Pr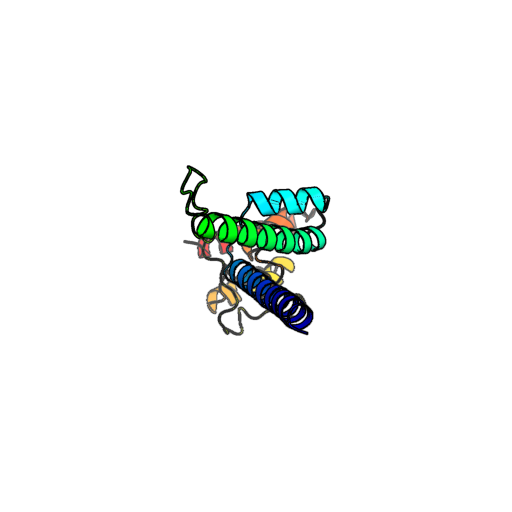otein AF-A0A6M1Y678-F1 (afdb_monomer_lite)

Foldseek 3Di:
DPVVVVVVVVVVVVVVLLVVLLVVLVVCLVQQFDDVVLLVVLCVVVVNPLVSSVVSSSVSSSVVVVVVVVVVVVPDPDPDPPPPRRPHDPPQDAPPPDQQRDQDPQQDGQLLVCLVVLPVVSNVVSVVVPRDQSHAGPSRRDDGSLNSLVVVLVVDDDPVSNVSSVVSNVVSVVSVD

Sequence (177 aa):
MSFFKKAKHAAIERRLSEERLYEQVLLEIESGGRRDGLWAKALQNAKGHESEAQALYIQYRVQALRDENELSTSGRVGSGVPVAPIKPRLPNARPTGNPLDEYDANGHTPLMRAVRAGDIDAVRDLLARGANPFVIDGDWNTSTALDLAKRELSRRETAETRAVLREIVLVLEKAQL

pLDDT: mean 74.2, std 14.2, range [37.81, 91.56]

Structure (mmCIF, N/CA/C/O backbone):
data_AF-A0A6M1Y678-F1
#
_entry.id   AF-A0A6M1Y678-F1
#
loop_
_atom_site.group_PDB
_atom_site.id
_atom_site.type_symbol
_atom_site.label_atom_id
_atom_site.label_alt_id
_atom_site.label_comp_id
_atom_site.label_asym_id
_atom_site.label_entity_id
_atom_site.label_seq_id
_atom_site.pdbx_PDB_ins_code
_atom_site.Cartn_x
_atom_site.Cartn_y
_atom_site.Cartn_z
_atom_site.occupancy
_atom_site.B_iso_or_equiv
_atom_site.auth_seq_id
_atom_site.auth_comp_id
_atom_site.auth_asym_id
_atom_site.auth_atom_id
_atom_site.pdbx_PDB_model_num
ATOM 1 N N . MET A 1 1 ? -24.390 -5.876 48.170 1.00 52.88 1 MET A N 1
ATOM 2 C CA . MET A 1 1 ? -23.468 -6.402 47.131 1.00 52.88 1 MET A CA 1
ATOM 3 C C . MET A 1 1 ? -23.911 -6.038 45.694 1.00 52.88 1 MET A C 1
ATOM 5 O O . MET A 1 1 ? -24.163 -6.926 44.891 1.00 52.88 1 MET A O 1
ATOM 9 N N . SER A 1 2 ? -24.007 -4.747 45.335 1.00 56.31 2 SER A N 1
ATOM 10 C CA . SER A 1 2 ? -24.543 -4.291 44.022 1.00 56.31 2 SER A CA 1
ATOM 11 C C . SER A 1 2 ? -23.541 -3.455 43.195 1.00 56.31 2 SER A C 1
ATOM 13 O O . SER A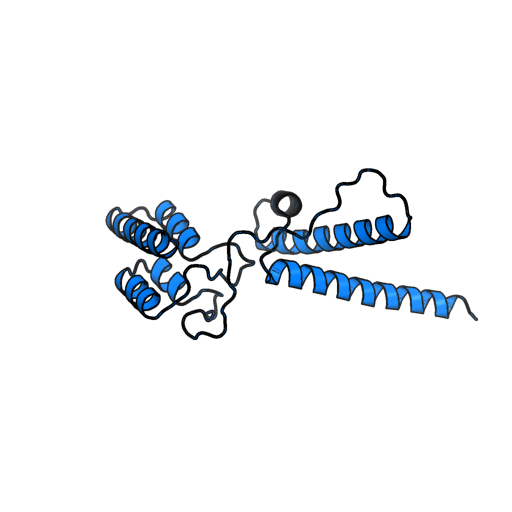 1 2 ? -23.542 -3.497 41.967 1.00 56.31 2 SER A O 1
ATOM 15 N N . PHE A 1 3 ? -22.587 -2.788 43.853 1.00 49.75 3 PHE A N 1
ATOM 16 C CA . PHE A 1 3 ? -21.570 -1.951 43.201 1.00 49.75 3 PHE A CA 1
ATOM 17 C C . PHE A 1 3 ? -20.521 -2.743 42.397 1.00 49.75 3 PHE A C 1
ATOM 19 O O . PHE A 1 3 ? -20.183 -2.354 41.283 1.00 49.75 3 PHE A O 1
ATOM 26 N N . PHE A 1 4 ? -20.062 -3.897 42.898 1.00 47.91 4 PHE A N 1
ATOM 27 C CA . PHE A 1 4 ? -19.048 -4.717 42.214 1.00 47.91 4 PHE A CA 1
ATOM 28 C C . PHE A 1 4 ? -19.548 -5.359 40.910 1.00 47.91 4 PHE A C 1
ATOM 30 O O . PHE A 1 4 ? -18.764 -5.535 39.979 1.00 47.91 4 PHE A O 1
ATOM 37 N N . LYS A 1 5 ? -20.850 -5.677 40.810 1.00 54.53 5 LYS A N 1
ATOM 38 C CA . LYS A 1 5 ? -21.452 -6.166 39.559 1.00 54.53 5 LYS A CA 1
ATOM 39 C C . LYS A 1 5 ? -21.528 -5.049 38.516 1.00 54.53 5 LYS A C 1
ATOM 41 O O . LYS A 1 5 ? -21.086 -5.268 37.398 1.00 54.53 5 LYS A O 1
ATOM 46 N N . LYS A 1 6 ? -21.981 -3.844 38.889 1.00 54.47 6 LYS A N 1
ATOM 47 C CA . LYS A 1 6 ? -22.009 -2.678 37.983 1.00 54.47 6 LYS A CA 1
ATOM 48 C C . LYS A 1 6 ? -20.618 -2.294 37.471 1.00 54.47 6 LYS A C 1
ATOM 50 O O . LYS A 1 6 ? -20.465 -2.054 36.283 1.00 54.47 6 LYS A O 1
ATOM 55 N N . ALA A 1 7 ? -19.601 -2.310 38.335 1.00 61.09 7 ALA A N 1
ATOM 56 C CA . ALA A 1 7 ? -18.223 -2.025 37.932 1.00 61.09 7 ALA A CA 1
ATOM 57 C C . ALA A 1 7 ? -17.652 -3.084 36.967 1.00 61.09 7 ALA A C 1
ATOM 59 O O . ALA A 1 7 ? -17.000 -2.732 35.988 1.00 61.09 7 ALA A O 1
ATOM 60 N N . LYS A 1 8 ? -17.935 -4.378 37.197 1.00 60.09 8 LYS A N 1
ATOM 61 C CA . LYS A 1 8 ? -17.564 -5.451 36.256 1.00 60.09 8 LYS A CA 1
ATOM 62 C C . LYS A 1 8 ? -18.307 -5.338 34.923 1.00 60.09 8 LYS A C 1
ATOM 64 O O . LYS A 1 8 ? -17.675 -5.500 33.887 1.00 60.09 8 LYS A O 1
ATOM 69 N N . HIS A 1 9 ? -19.605 -5.041 34.945 1.00 56.91 9 HIS A N 1
ATOM 70 C CA . HIS A 1 9 ? -20.399 -4.834 33.731 1.00 56.91 9 HIS A CA 1
ATOM 71 C C . HIS A 1 9 ? -19.880 -3.647 32.915 1.00 56.91 9 HIS A C 1
ATOM 73 O O . HIS A 1 9 ? -19.588 -3.828 31.741 1.00 56.91 9 HIS A O 1
ATOM 79 N N . ALA A 1 10 ? -19.622 -2.500 33.547 1.00 59.91 10 ALA A N 1
ATOM 80 C CA . ALA A 1 10 ? -19.040 -1.335 32.879 1.00 59.91 10 ALA A CA 1
ATOM 81 C C . ALA A 1 10 ? -17.644 -1.621 32.289 1.00 59.91 10 ALA A C 1
ATOM 83 O O . ALA A 1 10 ? -17.294 -1.110 31.228 1.00 59.91 10 ALA A O 1
ATOM 84 N N . ALA A 1 11 ? -16.836 -2.457 32.950 1.00 61.19 11 ALA A N 1
ATOM 85 C CA . ALA A 1 11 ? -15.532 -2.868 32.431 1.00 61.19 11 ALA A CA 1
ATOM 86 C C . ALA A 1 11 ? -15.637 -3.828 31.230 1.00 61.19 11 ALA A C 1
ATOM 88 O O . ALA A 1 11 ? -14.828 -3.742 30.310 1.00 61.19 11 ALA A O 1
ATOM 89 N N . ILE A 1 12 ? -16.618 -4.735 31.225 1.00 58.44 12 ILE A N 1
ATOM 90 C CA . ILE A 1 12 ? -16.881 -5.652 30.104 1.00 58.44 12 ILE A CA 1
ATOM 91 C C . ILE A 1 12 ? -17.470 -4.886 28.914 1.00 58.44 12 ILE A C 1
ATOM 93 O O . ILE A 1 12 ? -17.020 -5.070 27.788 1.00 58.44 12 ILE A O 1
ATOM 97 N N . GLU A 1 13 ? -18.412 -3.978 29.168 1.00 59.66 13 GLU A N 1
ATOM 98 C CA . GLU A 1 13 ? -18.990 -3.082 28.162 1.00 59.66 13 GLU A CA 1
ATOM 99 C C . GLU A 1 13 ? -17.924 -2.192 27.526 1.00 59.66 13 GLU A C 1
ATOM 101 O O . GLU A 1 13 ? -17.907 -2.062 26.306 1.00 59.66 13 GLU A O 1
ATOM 106 N N . ARG A 1 14 ? -16.979 -1.662 28.319 1.00 60.91 14 ARG A N 1
ATOM 107 C CA . ARG A 1 14 ? -15.829 -0.918 27.787 1.00 60.91 14 ARG A CA 1
ATOM 108 C C . ARG A 1 14 ? -14.981 -1.757 26.837 1.00 60.91 14 ARG A C 1
ATOM 110 O O . ARG A 1 14 ? -14.659 -1.267 25.763 1.00 60.91 14 ARG A O 1
ATOM 117 N N . ARG A 1 15 ? -14.679 -3.012 27.184 1.00 70.44 15 ARG A N 1
ATOM 118 C CA . ARG A 1 15 ? -13.895 -3.919 26.322 1.00 70.44 15 ARG A CA 1
ATOM 119 C C . ARG A 1 15 ? -14.624 -4.240 25.016 1.00 70.44 15 ARG A C 1
ATOM 121 O O . ARG A 1 15 ? -14.034 -4.126 23.953 1.00 70.44 15 ARG A O 1
ATOM 128 N N . LEU A 1 16 ? -15.919 -4.550 25.093 1.00 67.25 16 LEU A N 1
ATOM 129 C CA . LEU A 1 16 ? -16.766 -4.793 23.918 1.00 67.25 16 LEU A CA 1
ATOM 130 C C . LEU A 1 16 ? -16.917 -3.538 23.044 1.00 67.25 16 LEU A C 1
ATOM 132 O O . LEU A 1 16 ? -16.963 -3.636 21.822 1.00 67.25 16 LEU A O 1
ATOM 136 N N . SER A 1 17 ? -17.005 -2.351 23.652 1.00 69.94 17 SER A N 1
ATOM 137 C CA . SER A 1 17 ? -17.037 -1.088 22.907 1.00 69.94 17 SER A CA 1
ATOM 138 C C . SER A 1 17 ? -15.691 -0.764 22.269 1.00 69.94 17 SER A C 1
ATOM 140 O O . SER A 1 17 ? -15.658 -0.243 21.163 1.00 69.94 17 SER A O 1
ATOM 142 N N . GLU A 1 18 ? -14.590 -1.106 22.937 1.00 73.12 18 GLU A N 1
ATOM 143 C CA . GLU A 1 18 ? -13.240 -0.964 22.406 1.00 73.12 18 GLU A CA 1
ATOM 144 C C . GLU A 1 18 ? -13.068 -1.805 21.153 1.00 73.12 18 GLU A C 1
ATOM 146 O O . GLU A 1 18 ? -12.746 -1.265 20.102 1.00 73.12 18 GLU A O 1
ATOM 151 N N . GLU A 1 19 ? -13.353 -3.099 21.253 1.00 75.31 19 GLU A N 1
ATOM 152 C CA . GLU A 1 19 ? -13.230 -4.054 20.155 1.00 75.31 19 GLU A CA 1
ATOM 153 C C . GLU A 1 19 ? -14.035 -3.623 18.919 1.00 75.31 19 GLU A C 1
ATOM 155 O O . GLU A 1 19 ? -13.495 -3.603 17.816 1.00 75.31 19 GLU A O 1
ATOM 160 N N . ARG A 1 20 ? -15.272 -3.143 19.109 1.00 77.81 20 ARG A N 1
ATOM 161 C CA . ARG A 1 20 ? -16.101 -2.595 18.018 1.00 77.81 20 ARG A CA 1
ATOM 162 C C . ARG A 1 20 ? -15.507 -1.353 17.360 1.00 77.81 20 ARG A C 1
ATOM 164 O O . ARG A 1 20 ? -15.647 -1.174 16.155 1.00 77.81 20 ARG A O 1
ATOM 171 N N . LEU A 1 21 ? -14.863 -0.478 18.132 1.00 76.75 21 LEU A N 1
ATOM 172 C CA . LEU A 1 21 ? -14.195 0.696 17.569 1.00 76.75 21 LEU A CA 1
ATOM 173 C C . LEU A 1 21 ? -12.988 0.273 16.732 1.00 76.75 21 LEU A C 1
ATOM 175 O O . LEU A 1 21 ? -12.801 0.800 15.642 1.00 76.75 21 LEU A O 1
ATOM 179 N N . TYR A 1 22 ? -12.197 -0.693 17.204 1.00 79.25 22 TYR A N 1
ATOM 180 C CA . TYR A 1 22 ? -11.095 -1.253 16.420 1.00 79.25 22 TYR A CA 1
ATOM 181 C C . TYR A 1 22 ? -11.590 -1.905 15.125 1.00 79.25 22 TYR A C 1
ATOM 183 O O . TYR A 1 22 ? -11.010 -1.656 14.071 1.00 79.25 22 TYR A O 1
ATOM 191 N N . GLU A 1 23 ? -12.677 -2.674 15.185 1.00 75.69 23 GLU A N 1
ATOM 192 C CA . GLU A 1 23 ? -13.322 -3.279 14.014 1.00 75.69 23 GLU A CA 1
ATOM 193 C C . GLU A 1 23 ? -13.772 -2.215 13.003 1.00 75.69 23 GLU A C 1
ATOM 195 O O . GLU A 1 23 ? -13.454 -2.303 11.820 1.00 75.69 23 GLU A O 1
ATOM 200 N N . GLN A 1 24 ? -14.437 -1.155 13.467 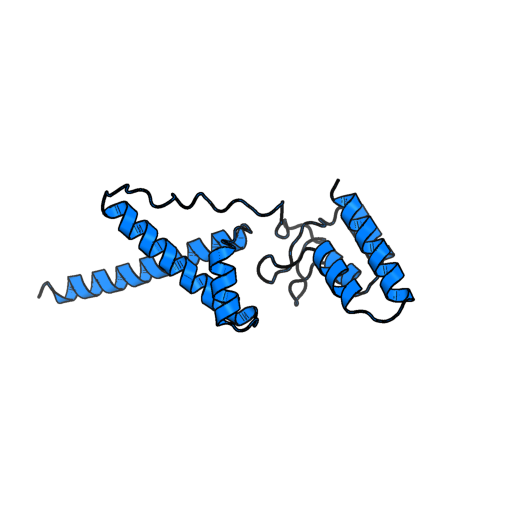1.00 76.38 24 GLN A N 1
ATOM 201 C CA . GLN A 1 24 ? -14.861 -0.051 12.608 1.00 76.38 24 GLN A CA 1
ATOM 202 C C . GLN A 1 24 ? -13.672 0.657 11.946 1.00 76.38 24 GLN A C 1
ATOM 204 O O . GLN A 1 24 ? -13.713 0.940 10.751 1.00 76.38 24 GLN A O 1
ATOM 209 N N . VAL A 1 25 ? -12.602 0.932 12.700 1.00 79.94 25 VAL A N 1
ATOM 210 C CA . VAL A 1 25 ? -11.378 1.529 12.144 1.00 79.94 25 VAL A CA 1
ATOM 211 C C . VAL A 1 25 ? -10.746 0.617 11.105 1.00 79.94 25 VAL A C 1
ATOM 213 O O . VAL A 1 25 ? -10.294 1.106 10.071 1.00 79.94 25 VAL A O 1
ATOM 216 N N . LEU A 1 26 ? -10.732 -0.692 11.360 1.00 70.81 26 LEU A N 1
ATOM 217 C CA . LEU A 1 26 ? -10.236 -1.663 10.400 1.00 70.81 26 LEU A CA 1
ATOM 218 C C . LEU A 1 26 ? -11.043 -1.561 9.107 1.00 70.81 26 LEU A C 1
ATOM 220 O O . LEU A 1 26 ? -10.445 -1.301 8.074 1.00 70.81 26 LEU A O 1
ATOM 224 N N . LEU A 1 27 ? -12.377 -1.625 9.166 1.00 67.50 27 LEU A N 1
ATOM 225 C CA . LEU A 1 27 ? -13.259 -1.494 7.997 1.00 67.50 27 LEU A CA 1
ATOM 226 C C . LEU A 1 27 ? -13.056 -0.177 7.225 1.00 67.50 27 LEU A C 1
ATOM 228 O O . LEU A 1 27 ? -13.089 -0.164 5.993 1.00 67.50 27 LEU A O 1
ATOM 232 N N . GLU A 1 28 ? -12.816 0.938 7.918 1.00 69.75 28 GLU A N 1
ATOM 233 C CA . GLU A 1 28 ? -12.475 2.218 7.279 1.00 69.75 28 GLU A CA 1
ATOM 234 C C . GLU A 1 28 ? -11.160 2.123 6.490 1.00 69.75 28 GLU A C 1
ATOM 236 O O . GLU A 1 28 ? -11.091 2.550 5.337 1.00 69.75 28 GLU A O 1
ATOM 241 N N . ILE A 1 29 ? -10.136 1.506 7.082 1.00 71.38 29 ILE A N 1
ATOM 242 C CA . ILE A 1 29 ? -8.856 1.252 6.412 1.00 71.38 29 ILE A CA 1
ATOM 243 C C . ILE A 1 29 ? -9.054 0.283 5.236 1.00 71.38 29 ILE A C 1
ATOM 245 O O . ILE A 1 29 ? -8.504 0.502 4.157 1.00 71.38 29 ILE A O 1
ATOM 249 N N . GLU A 1 30 ? -9.861 -0.765 5.420 1.00 60.72 30 GLU A N 1
ATOM 250 C CA . GLU A 1 30 ? -10.132 -1.795 4.413 1.00 60.72 30 GLU A CA 1
ATOM 251 C C . GLU A 1 30 ? -10.870 -1.251 3.194 1.00 60.72 30 GLU A C 1
ATOM 253 O O . GLU A 1 30 ? -10.577 -1.641 2.065 1.00 60.72 30 GLU A O 1
ATOM 258 N N . SER A 1 31 ? -11.796 -0.322 3.422 1.00 58.69 31 SER A N 1
ATOM 259 C CA . SER A 1 31 ? -12.535 0.390 2.375 1.00 58.69 31 SER A CA 1
ATOM 260 C C . SER A 1 31 ? -11.701 1.468 1.672 1.00 58.69 31 SER A C 1
ATOM 262 O O . SER A 1 31 ? -12.202 2.172 0.797 1.00 58.69 31 SER A O 1
ATOM 264 N N . GLY A 1 32 ? -10.422 1.599 2.034 1.00 59.06 32 GLY A N 1
ATOM 265 C CA . GLY A 1 32 ? -9.476 2.518 1.416 1.00 59.06 32 GLY A CA 1
ATOM 266 C C . GLY A 1 32 ? -9.630 3.976 1.860 1.00 59.06 32 GLY A C 1
ATOM 267 O O . GLY A 1 32 ? -8.985 4.871 1.305 1.00 59.06 32 GLY A O 1
ATOM 268 N N . GLY A 1 33 ? -10.459 4.230 2.874 1.00 65.62 33 GLY A N 1
ATOM 269 C CA . GLY A 1 33 ? -10.615 5.536 3.495 1.00 65.62 33 GLY A CA 1
ATOM 270 C C . GLY A 1 33 ? -9.539 5.770 4.551 1.00 65.62 33 GLY A C 1
ATOM 271 O O . GLY A 1 33 ? -9.441 5.047 5.538 1.00 65.62 33 GLY A O 1
ATOM 272 N N . ARG A 1 34 ? -8.743 6.835 4.402 1.00 72.94 34 ARG A N 1
ATOM 273 C CA . ARG A 1 34 ? -7.826 7.273 5.461 1.00 72.94 34 ARG A CA 1
ATOM 274 C C . ARG A 1 34 ? -7.932 8.762 5.729 1.00 72.94 34 ARG A C 1
ATOM 276 O O . ARG A 1 34 ? -8.077 9.575 4.822 1.00 72.94 34 ARG A O 1
ATOM 283 N N . ARG A 1 35 ? -7.803 9.136 7.000 1.00 74.75 35 ARG A N 1
ATOM 284 C CA . ARG A 1 35 ? -7.767 10.534 7.421 1.00 74.75 35 ARG A CA 1
ATOM 285 C C . ARG A 1 35 ? -6.328 11.043 7.410 1.00 74.75 35 ARG A C 1
ATOM 287 O O . ARG A 1 35 ? -5.592 10.866 8.379 1.00 74.75 35 ARG A O 1
ATOM 294 N N . ASP A 1 36 ? -5.937 11.684 6.311 1.00 73.62 36 ASP A N 1
ATOM 295 C CA . ASP A 1 36 ? -4.537 12.045 6.038 1.00 73.62 36 ASP A CA 1
ATOM 296 C C . ASP A 1 36 ? -3.875 12.909 7.120 1.00 73.62 36 ASP A C 1
ATOM 298 O O . ASP A 1 36 ? -2.697 12.722 7.401 1.00 73.62 36 ASP A O 1
ATOM 302 N N . GLY A 1 37 ? -4.620 13.784 7.805 1.00 80.12 37 GLY A N 1
ATOM 303 C CA . GLY A 1 37 ? -4.078 14.556 8.932 1.00 80.12 37 GLY A CA 1
ATOM 304 C C . GLY A 1 37 ? -3.718 13.694 10.153 1.00 80.12 37 GLY A C 1
ATOM 305 O O . GLY A 1 37 ? -2.661 13.874 10.756 1.00 80.12 37 GLY A O 1
ATOM 306 N N . LEU A 1 38 ? -4.570 12.721 10.499 1.00 81.94 38 LEU A N 1
ATOM 307 C CA . LEU A 1 38 ? -4.300 11.757 11.577 1.00 81.94 38 LEU A CA 1
ATOM 308 C C . LEU A 1 38 ? -3.167 10.807 11.190 1.00 81.94 38 LEU A C 1
ATOM 310 O O . LEU A 1 38 ? -2.322 10.487 12.023 1.00 81.94 38 LEU A O 1
ATOM 314 N N . TRP A 1 39 ? -3.118 10.405 9.921 1.00 81.94 39 TRP A N 1
ATOM 315 C CA . TRP A 1 39 ? -2.015 9.615 9.395 1.00 81.94 39 TRP A CA 1
ATOM 316 C C . TRP A 1 39 ? -0.684 10.360 9.435 1.00 81.94 39 TRP A C 1
ATOM 318 O O . TRP A 1 39 ? 0.303 9.804 9.898 1.00 81.94 39 TRP A O 1
ATOM 328 N N . ALA A 1 40 ? -0.644 11.622 9.004 1.00 80.25 40 ALA A N 1
ATOM 329 C CA . ALA A 1 40 ? 0.569 12.432 9.051 1.00 80.25 40 ALA A CA 1
ATOM 330 C C . ALA A 1 40 ? 1.103 12.552 10.487 1.00 80.25 40 ALA A C 1
ATOM 332 O O . ALA A 1 40 ? 2.305 12.419 10.710 1.00 80.25 40 ALA A O 1
ATOM 333 N N . LYS A 1 41 ? 0.206 12.705 11.472 1.00 85.88 41 LYS A N 1
ATOM 334 C CA . LYS A 1 41 ? 0.558 12.671 12.899 1.00 85.88 41 LYS A CA 1
ATOM 335 C C . LYS A 1 41 ? 1.133 11.313 13.318 1.00 85.88 41 LYS A C 1
ATOM 337 O O . LYS A 1 41 ? 2.118 11.266 14.050 1.00 85.88 41 LYS A O 1
ATOM 342 N N . ALA A 1 42 ? 0.530 10.216 12.864 1.00 86.50 42 ALA A N 1
ATOM 343 C CA . ALA A 1 42 ? 1.019 8.868 13.142 1.00 86.50 42 ALA A CA 1
ATOM 344 C C . ALA A 1 42 ? 2.420 8.645 12.550 1.00 86.50 42 ALA A C 1
ATOM 346 O O . ALA A 1 42 ? 3.321 8.192 13.249 1.00 86.50 42 ALA A O 1
ATOM 347 N N . LEU A 1 43 ? 2.629 9.061 11.299 1.00 82.69 43 LEU A N 1
ATOM 348 C CA . LEU A 1 43 ? 3.897 8.950 10.581 1.00 82.69 43 LEU A CA 1
ATOM 349 C C . LEU A 1 43 ? 5.009 9.796 11.213 1.00 82.69 43 LEU A C 1
ATOM 351 O O . LEU A 1 43 ? 6.143 9.332 11.332 1.00 82.69 43 LEU A O 1
ATOM 355 N N . GLN A 1 44 ? 4.681 11.014 11.658 1.00 89.56 44 GLN A N 1
ATOM 356 C CA . GLN A 1 44 ? 5.602 11.876 12.399 1.00 89.56 44 GLN A CA 1
ATOM 357 C C . GLN A 1 44 ? 6.092 11.187 13.678 1.00 89.56 44 GLN A C 1
ATOM 359 O O . GLN A 1 44 ? 7.292 11.169 13.952 1.00 89.56 44 GLN A O 1
ATOM 364 N N . ASN A 1 45 ? 5.173 10.599 14.445 1.00 89.56 45 ASN A N 1
ATOM 365 C CA . ASN A 1 45 ? 5.499 9.946 15.712 1.00 89.56 45 ASN A CA 1
ATOM 366 C C . ASN A 1 45 ? 6.244 8.623 15.518 1.00 89.56 45 ASN A C 1
ATOM 368 O O . ASN A 1 45 ? 7.121 8.298 16.313 1.00 89.56 45 ASN A O 1
ATOM 372 N N . ALA A 1 46 ? 5.974 7.932 14.416 1.00 87.00 46 ALA A N 1
ATOM 373 C CA . ALA A 1 46 ? 6.700 6.746 13.989 1.00 87.00 46 ALA A CA 1
ATOM 374 C C . ALA A 1 46 ? 8.068 7.043 13.350 1.00 87.00 46 ALA A C 1
ATOM 376 O O . ALA A 1 46 ? 8.730 6.131 12.862 1.00 87.00 46 ALA A O 1
ATOM 377 N N . LYS A 1 47 ? 8.496 8.314 13.275 1.00 85.50 47 LYS A N 1
ATOM 378 C CA . LYS A 1 47 ? 9.765 8.728 12.643 1.00 85.50 47 LYS A CA 1
ATOM 379 C C . LYS A 1 47 ? 9.923 8.220 11.200 1.00 85.50 47 LYS A C 1
ATOM 381 O O . LYS A 1 47 ? 11.035 7.975 10.741 1.00 85.50 47 LYS A O 1
ATOM 386 N N . GLY A 1 48 ? 8.808 8.066 10.484 1.00 71.44 48 GLY A N 1
ATOM 387 C CA . GLY A 1 48 ? 8.783 7.529 9.122 1.00 71.44 48 GLY A CA 1
ATOM 388 C C . GLY A 1 48 ? 8.749 5.999 9.015 1.00 71.44 48 GLY A C 1
ATOM 389 O O . GLY A 1 48 ? 8.692 5.494 7.897 1.00 71.44 48 GLY A O 1
ATOM 390 N N . HIS A 1 49 ? 8.737 5.249 10.122 1.00 75.44 49 HIS A N 1
ATOM 391 C CA . HIS A 1 49 ? 8.504 3.804 10.090 1.00 75.44 49 HIS A CA 1
ATOM 392 C C . HIS A 1 49 ? 7.025 3.507 9.836 1.00 75.44 49 HIS A C 1
ATOM 394 O O . HIS A 1 49 ? 6.168 3.723 10.689 1.00 75.44 49 HIS A O 1
ATOM 400 N N . GLU A 1 50 ? 6.713 2.997 8.649 1.00 72.62 50 GLU A N 1
ATOM 401 C CA . GLU A 1 50 ? 5.328 2.811 8.208 1.00 72.62 50 GLU A CA 1
ATOM 402 C C . GLU A 1 50 ? 4.547 1.829 9.090 1.00 72.62 50 GLU A C 1
ATOM 404 O O . GLU A 1 50 ? 3.420 2.129 9.470 1.00 72.62 50 GLU A O 1
ATOM 409 N N . SER A 1 51 ? 5.151 0.713 9.504 1.00 73.12 51 SER A N 1
ATOM 410 C CA . SER A 1 51 ? 4.505 -0.276 10.382 1.00 73.12 51 SER A CA 1
ATOM 411 C C . SER A 1 51 ? 4.147 0.289 11.762 1.00 73.12 51 SER A C 1
ATOM 413 O O . SER A 1 51 ? 3.091 -0.008 12.320 1.00 73.12 51 SER A O 1
ATOM 415 N N . GLU A 1 52 ? 4.992 1.158 12.311 1.00 82.38 52 GLU A N 1
ATOM 416 C CA . GLU A 1 52 ? 4.718 1.844 13.573 1.00 82.38 52 GLU A CA 1
ATOM 417 C C . GLU A 1 52 ? 3.668 2.951 13.383 1.00 82.38 52 GLU A C 1
ATOM 419 O O . GLU A 1 52 ? 2.761 3.102 14.205 1.00 82.38 52 GLU A O 1
ATOM 424 N N . ALA A 1 53 ? 3.710 3.665 12.253 1.00 80.62 53 ALA A N 1
ATOM 425 C CA . ALA A 1 53 ? 2.701 4.658 11.893 1.00 80.62 53 ALA A CA 1
ATOM 426 C C . ALA A 1 53 ? 1.311 4.023 11.744 1.00 80.62 53 ALA A C 1
ATOM 428 O O . ALA A 1 53 ? 0.319 4.616 12.162 1.00 80.62 53 ALA A O 1
ATOM 429 N N . GLN A 1 54 ? 1.234 2.802 11.208 1.00 77.81 54 GLN A N 1
ATOM 430 C CA . GLN A 1 54 ? -0.000 2.017 11.118 1.00 77.81 54 GLN A CA 1
ATOM 431 C C . GLN A 1 54 ? -0.591 1.739 12.501 1.00 77.81 54 GLN A C 1
ATOM 433 O O . GLN A 1 54 ? -1.755 2.064 12.757 1.00 77.81 54 GLN A O 1
ATOM 438 N N . ALA A 1 55 ? 0.217 1.210 13.421 1.00 81.88 55 ALA A N 1
ATOM 439 C CA . ALA A 1 55 ? -0.229 0.935 14.784 1.00 81.88 55 ALA A CA 1
ATOM 440 C C . ALA A 1 55 ? -0.721 2.213 15.490 1.00 81.88 55 ALA A C 1
ATOM 442 O O . ALA A 1 55 ? -1.787 2.220 16.113 1.00 81.88 55 ALA A O 1
ATOM 443 N N . LEU A 1 56 ? 0.015 3.317 15.337 1.00 86.12 56 LEU A N 1
ATOM 444 C CA . LEU A 1 56 ? -0.353 4.617 15.900 1.00 86.12 56 LEU A CA 1
ATOM 445 C C . LEU A 1 56 ? -1.618 5.200 15.256 1.00 86.12 56 LEU A C 1
ATOM 447 O O . LEU A 1 56 ? -2.437 5.798 15.955 1.00 86.12 56 LEU A O 1
ATOM 451 N N . TYR A 1 57 ? -1.822 5.008 13.951 1.00 84.94 57 TYR A N 1
ATOM 452 C CA . TYR A 1 57 ? -3.015 5.491 13.258 1.00 84.94 57 TYR A CA 1
ATOM 453 C C . TYR A 1 57 ? -4.283 4.826 13.783 1.00 84.94 57 TYR A C 1
ATOM 455 O O . TYR A 1 57 ? -5.252 5.533 14.065 1.00 84.94 57 TYR A O 1
ATOM 463 N N . ILE A 1 58 ? -4.275 3.499 13.972 1.00 84.94 58 ILE A N 1
ATOM 464 C CA . ILE A 1 58 ? -5.426 2.799 14.561 1.00 84.94 58 ILE A CA 1
ATOM 465 C C . ILE A 1 58 ? -5.744 3.383 15.934 1.00 84.94 58 ILE A C 1
ATOM 467 O O . ILE A 1 58 ? -6.894 3.722 16.202 1.00 84.94 58 ILE A O 1
ATOM 471 N N . GLN A 1 59 ? -4.734 3.565 16.789 1.00 86.12 59 GLN A N 1
ATOM 472 C CA . GLN A 1 59 ? -4.937 4.132 18.123 1.00 86.12 59 GLN A CA 1
ATOM 473 C C . GLN A 1 59 ? -5.537 5.540 18.060 1.00 86.12 59 GLN A C 1
ATOM 475 O O . GLN A 1 59 ? -6.505 5.837 18.763 1.00 86.12 59 GLN A O 1
ATOM 480 N N . TYR A 1 60 ? -5.006 6.407 17.196 1.00 87.31 60 TYR A N 1
ATOM 481 C CA . TYR A 1 60 ? -5.515 7.770 17.056 1.00 87.31 60 TYR A CA 1
ATOM 482 C C . TYR A 1 60 ? -6.919 7.811 16.470 1.00 87.31 60 TYR A C 1
ATOM 484 O O . TYR A 1 60 ? -7.712 8.665 16.867 1.00 87.31 60 TYR A O 1
ATOM 492 N N . ARG A 1 61 ? -7.254 6.895 15.560 1.00 85.44 61 ARG A N 1
ATOM 493 C CA . ARG A 1 61 ? -8.599 6.826 14.999 1.00 85.44 61 ARG A CA 1
ATOM 494 C C . ARG A 1 61 ? -9.604 6.286 16.011 1.00 85.44 61 ARG A C 1
ATOM 496 O O . ARG A 1 61 ? -10.677 6.868 16.125 1.00 85.44 61 ARG A O 1
ATOM 503 N N . VAL A 1 62 ? -9.247 5.263 16.789 1.00 85.81 62 VAL A N 1
ATOM 504 C CA . VAL A 1 62 ? -10.084 4.757 17.888 1.00 85.81 62 VAL A CA 1
ATOM 505 C C . VAL A 1 62 ? -10.346 5.861 18.909 1.00 85.81 62 VAL A C 1
ATOM 507 O O . VAL A 1 62 ? -11.492 6.053 19.310 1.00 85.81 62 VAL A O 1
ATOM 510 N N . GLN A 1 63 ? -9.320 6.630 19.289 1.00 84.50 63 GLN A N 1
ATOM 511 C CA . GLN A 1 63 ? -9.503 7.771 20.187 1.00 84.50 63 GLN A CA 1
ATOM 512 C C . GLN A 1 63 ? -10.426 8.829 19.570 1.00 84.50 63 GLN A C 1
ATOM 514 O O . GLN A 1 63 ? -11.362 9.267 20.227 1.00 84.50 63 GLN A O 1
ATOM 519 N N . ALA A 1 64 ? -10.234 9.176 18.295 1.00 82.25 64 ALA A N 1
ATOM 520 C CA . ALA A 1 64 ? -11.099 10.134 17.610 1.00 82.25 64 ALA A CA 1
ATOM 521 C C . ALA A 1 64 ? -12.566 9.674 17.561 1.00 82.25 64 ALA A C 1
ATOM 523 O O . ALA A 1 64 ? -13.457 10.483 17.787 1.00 82.25 64 ALA A O 1
ATOM 524 N N . LEU A 1 65 ? -12.829 8.386 17.313 1.00 80.19 65 LEU A N 1
ATOM 525 C CA . LEU A 1 65 ? -14.190 7.837 17.326 1.00 80.19 65 LEU A CA 1
ATOM 526 C C . LEU A 1 65 ? -14.823 7.879 18.726 1.00 80.19 65 LEU A C 1
ATOM 528 O O . LEU A 1 65 ? -16.026 8.106 18.848 1.00 80.19 65 LEU A O 1
ATOM 532 N N . ARG A 1 66 ? -14.034 7.677 19.792 1.00 79.88 66 ARG A N 1
ATOM 533 C CA . ARG A 1 66 ? -14.522 7.855 21.171 1.00 79.88 66 ARG A CA 1
ATOM 534 C C . ARG A 1 66 ? -14.908 9.296 21.432 1.00 79.88 66 ARG A C 1
ATOM 536 O O . ARG A 1 66 ? -16.015 9.534 21.902 1.00 79.88 66 ARG A O 1
ATOM 543 N N . ASP A 1 67 ? -14.020 10.224 21.092 1.00 77.69 67 ASP A N 1
ATOM 544 C CA . ASP A 1 67 ? -14.249 11.652 21.284 1.00 77.69 67 ASP A CA 1
ATOM 545 C C . ASP A 1 67 ? -15.493 12.100 20.483 1.00 77.69 67 ASP A C 1
ATOM 547 O O . ASP A 1 67 ? -16.345 12.815 21.004 1.00 77.69 67 ASP A O 1
ATOM 551 N N . GLU A 1 68 ? -15.659 11.613 19.244 1.00 70.56 68 GLU A N 1
ATOM 552 C CA . GLU A 1 68 ? -16.839 11.846 18.394 1.00 70.56 68 GLU A CA 1
ATOM 553 C C . GLU A 1 68 ? -18.131 11.292 19.035 1.00 70.56 68 GLU A C 1
ATOM 555 O O . GLU A 1 68 ? -19.141 12.002 19.106 1.00 70.56 68 GLU A O 1
ATOM 560 N N . ASN A 1 69 ? -18.105 10.064 19.570 1.00 71.31 69 ASN A N 1
ATOM 561 C CA . ASN A 1 69 ? -19.249 9.470 20.267 1.00 71.31 69 ASN A CA 1
ATOM 562 C C . ASN A 1 69 ? -19.603 10.235 21.550 1.00 71.31 69 ASN A C 1
ATOM 564 O O . ASN A 1 69 ? -20.777 10.529 21.776 1.00 71.31 69 ASN A O 1
ATOM 568 N N . GLU A 1 70 ? -18.619 10.614 22.366 1.00 71.75 70 GLU A N 1
ATOM 569 C CA . GLU A 1 70 ? -18.843 11.407 23.580 1.00 71.75 70 GLU A CA 1
ATOM 570 C C . GLU A 1 70 ? -19.448 12.780 23.250 1.00 71.75 70 GLU A C 1
ATOM 572 O O . GLU A 1 70 ? -20.448 13.186 23.853 1.00 71.75 70 GLU A O 1
ATOM 577 N N . LEU A 1 71 ? -18.929 13.461 22.224 1.00 63.81 71 LEU A N 1
ATOM 578 C CA . LEU A 1 71 ? -19.463 14.742 21.755 1.00 63.81 71 LEU A CA 1
ATOM 579 C C . LEU A 1 71 ? -20.906 14.611 21.251 1.00 63.81 71 LEU A C 1
ATOM 581 O O . LEU A 1 71 ? -21.734 15.465 21.584 1.00 63.81 71 LEU A O 1
ATOM 585 N N . SER A 1 72 ? -21.229 13.524 20.535 1.00 59.12 72 SER A N 1
ATOM 586 C CA . SER A 1 72 ? -22.592 13.238 20.057 1.00 59.12 72 SER A CA 1
ATOM 587 C C . SER A 1 72 ? -23.590 13.053 21.207 1.00 59.12 72 SER A C 1
ATOM 589 O O . SER A 1 72 ? -24.705 13.572 21.152 1.00 59.12 72 SER A O 1
ATOM 591 N N . THR A 1 73 ? -23.173 12.393 22.294 1.00 58.41 73 THR A N 1
ATOM 592 C CA . THR A 1 73 ? -24.029 12.153 23.467 1.00 58.41 73 THR A CA 1
ATOM 593 C C . THR A 1 73 ? -24.285 13.410 24.300 1.00 58.41 73 THR A C 1
ATOM 595 O O . THR A 1 73 ? -25.299 13.482 24.992 1.00 58.41 73 THR A O 1
ATOM 598 N N . SER A 1 74 ? -23.414 14.426 24.222 1.00 57.38 74 SER A N 1
ATOM 599 C CA . SER A 1 74 ? -23.537 15.651 25.031 1.00 57.38 74 SER A CA 1
ATOM 600 C C . SER A 1 74 ? -24.490 16.712 24.456 1.00 57.38 74 SER A C 1
ATOM 602 O O . SER A 1 74 ? -24.706 17.747 25.088 1.00 57.38 74 SER A O 1
ATOM 604 N N . GLY A 1 75 ? -25.061 16.497 23.263 1.00 55.00 75 GLY A N 1
ATOM 605 C CA . GLY A 1 75 ? -26.065 17.386 22.655 1.00 55.00 75 GLY A CA 1
ATOM 606 C C . GLY A 1 75 ? -25.575 18.796 22.279 1.00 55.00 75 GLY A C 1
ATOM 607 O O . GLY A 1 75 ? -26.353 19.603 21.771 1.00 55.00 75 GLY A O 1
ATOM 608 N N . ARG A 1 76 ? -24.294 19.124 22.488 1.00 52.66 76 ARG A N 1
ATOM 609 C CA . ARG A 1 76 ? -23.689 20.401 22.086 1.00 52.66 76 ARG A CA 1
ATOM 610 C C . ARG A 1 76 ? -23.186 20.317 20.646 1.00 52.66 76 ARG A C 1
ATOM 612 O O . ARG A 1 76 ? -22.013 20.064 20.390 1.00 52.66 76 ARG A O 1
ATOM 619 N N . VAL A 1 77 ? -24.071 20.596 19.691 1.00 50.44 77 VAL A N 1
ATOM 620 C CA . VAL A 1 77 ? -23.676 20.927 18.313 1.00 50.44 77 VAL A CA 1
ATOM 621 C C . VAL A 1 77 ? -23.070 22.333 18.325 1.00 50.44 77 VAL A C 1
ATOM 623 O O . VAL A 1 77 ? -23.749 23.329 18.098 1.00 50.44 77 VAL A O 1
ATOM 626 N N . GLY A 1 78 ? -21.792 22.430 18.680 1.00 40.88 78 GLY A N 1
ATOM 627 C CA . GLY A 1 78 ? -21.027 23.673 18.657 1.00 40.88 78 GLY A CA 1
ATOM 628 C C . GLY A 1 78 ? -19.865 23.541 17.690 1.00 40.88 78 GLY A C 1
ATOM 629 O O . GLY A 1 78 ? -18.806 23.091 18.101 1.00 40.88 78 GLY A O 1
ATOM 630 N N . SER A 1 79 ? -20.081 23.892 16.417 1.00 39.50 79 SER A N 1
ATOM 631 C CA . SER A 1 79 ? -19.044 24.247 15.425 1.00 39.50 79 SER A CA 1
ATOM 632 C C . SER A 1 79 ? -17.779 23.368 15.334 1.00 39.50 79 SER A C 1
ATOM 634 O O . SER A 1 79 ? -16.741 23.839 14.875 1.00 39.50 79 SER A O 1
ATOM 636 N N . GLY A 1 80 ? -17.823 22.107 15.755 1.00 40.88 80 GLY A N 1
ATOM 637 C CA . GLY A 1 80 ? -16.793 21.122 15.462 1.00 40.88 80 GLY A CA 1
ATOM 638 C C . GLY A 1 80 ? -17.171 20.508 14.134 1.00 40.88 80 GLY A C 1
ATOM 639 O O . GLY A 1 80 ? -18.234 19.900 14.046 1.00 40.88 80 GLY A O 1
ATOM 640 N N . VAL A 1 81 ? -16.370 20.750 13.096 1.00 37.81 81 VAL A N 1
ATOM 641 C CA . VAL A 1 81 ? -16.602 20.233 11.742 1.00 37.81 81 VAL A CA 1
ATOM 642 C C . VAL A 1 81 ? -17.068 18.776 11.864 1.00 37.81 81 VAL A C 1
ATOM 644 O O . VAL A 1 81 ? -16.285 17.972 12.379 1.00 37.81 81 VAL A O 1
ATOM 647 N N . PRO A 1 82 ? -18.313 18.420 11.474 1.00 40.50 82 PRO A N 1
ATOM 648 C CA . PRO A 1 82 ? -18.687 17.021 11.389 1.00 40.50 82 PRO A CA 1
ATOM 649 C C . PRO A 1 82 ? -17.652 16.406 10.470 1.00 40.50 82 PRO A C 1
ATOM 651 O O . PRO A 1 82 ? -17.475 16.854 9.332 1.00 40.50 82 PRO A O 1
ATOM 654 N N . VAL A 1 83 ? -16.870 15.476 11.005 1.00 50.31 83 VAL A N 1
ATOM 655 C CA . VAL A 1 83 ? -15.854 14.808 10.216 1.00 50.31 83 VAL A CA 1
ATOM 656 C C . VAL A 1 83 ? -16.640 13.955 9.247 1.00 50.31 83 VAL A C 1
ATOM 658 O O . VAL A 1 83 ? -17.115 12.879 9.595 1.00 50.31 83 VAL A O 1
ATOM 661 N N . ALA A 1 84 ? -16.870 14.515 8.063 1.00 45.09 84 ALA A N 1
ATOM 662 C CA . ALA A 1 84 ? -17.589 13.866 6.993 1.00 45.09 84 ALA A CA 1
ATOM 663 C C . ALA A 1 84 ? -17.024 12.450 6.795 1.00 45.09 84 ALA A C 1
ATOM 665 O O . ALA A 1 84 ? -15.818 12.256 7.007 1.00 45.09 84 ALA A O 1
ATOM 666 N N . PRO A 1 85 ? -17.864 11.479 6.385 1.00 47.22 85 PRO A N 1
ATOM 667 C CA . PRO A 1 85 ? -17.385 10.160 5.994 1.00 47.22 85 PRO A CA 1
ATOM 668 C C . PRO A 1 85 ? -16.168 10.336 5.092 1.00 47.22 85 PRO A C 1
ATOM 670 O O . PRO A 1 85 ? -16.165 11.190 4.196 1.00 47.22 85 PRO A O 1
ATOM 673 N N . ILE A 1 86 ? -15.105 9.606 5.422 1.00 50.12 86 ILE A N 1
ATOM 674 C CA . ILE A 1 86 ? -13.806 9.745 4.777 1.00 50.12 86 ILE A CA 1
ATOM 675 C C . ILE A 1 86 ? -14.048 9.616 3.274 1.00 50.12 86 ILE A C 1
ATOM 677 O O . ILE A 1 86 ? -14.593 8.610 2.821 1.00 50.12 86 ILE A O 1
ATOM 681 N N . LYS A 1 87 ? -13.723 10.662 2.504 1.00 46.31 87 LYS A N 1
ATOM 682 C CA . LYS A 1 87 ? -13.849 10.582 1.049 1.00 46.31 87 LYS A CA 1
ATOM 683 C C . LYS A 1 87 ? -12.930 9.450 0.593 1.00 46.31 87 LYS A C 1
ATOM 685 O O . LYS A 1 87 ? -11.751 9.499 0.957 1.00 46.31 87 LYS A O 1
ATOM 690 N N . PRO A 1 88 ? -13.421 8.459 -0.169 1.00 46.56 88 PRO A N 1
ATOM 691 C CA . PRO A 1 88 ? -12.529 7.482 -0.761 1.00 46.56 88 PRO A CA 1
ATOM 692 C C . PRO A 1 88 ? -11.481 8.256 -1.561 1.00 46.56 88 PRO A C 1
ATOM 694 O O . PRO A 1 88 ? -11.812 9.120 -2.382 1.00 46.56 88 PRO A O 1
ATOM 697 N N . ARG A 1 89 ? -10.202 7.986 -1.288 1.00 48.56 89 ARG A N 1
ATOM 698 C CA . ARG A 1 89 ? -9.158 8.276 -2.272 1.00 48.56 89 ARG A CA 1
ATOM 699 C C . ARG A 1 89 ? -9.572 7.491 -3.535 1.00 48.56 89 ARG A C 1
ATOM 701 O O . ARG A 1 89 ? -10.215 6.456 -3.387 1.00 48.56 89 ARG A O 1
ATOM 708 N N . LEU A 1 90 ? -9.335 8.047 -4.729 1.00 41.25 90 LEU A N 1
ATOM 709 C CA . LEU A 1 90 ? -9.600 7.467 -6.071 1.00 41.25 90 LEU A CA 1
ATOM 710 C C . LEU A 1 90 ? -9.619 5.922 -6.100 1.00 41.25 90 LEU A C 1
ATOM 712 O O . LEU A 1 90 ? -8.888 5.350 -5.309 1.00 41.25 90 LEU A O 1
ATOM 716 N N . PRO A 1 91 ? -10.389 5.256 -6.991 1.00 49.28 91 PRO A N 1
ATOM 717 C CA . PRO A 1 91 ? -10.950 3.909 -6.802 1.00 49.28 91 PRO A CA 1
ATOM 718 C C . PRO A 1 91 ? -9.895 2.821 -6.563 1.00 49.28 91 PRO A C 1
ATOM 720 O O . PRO A 1 91 ? -9.593 2.023 -7.438 1.00 49.28 91 PRO A O 1
ATOM 723 N N . ASN A 1 92 ? -9.350 2.780 -5.355 1.00 58.06 92 ASN A N 1
ATOM 724 C CA . ASN A 1 92 ? -8.402 1.789 -4.903 1.00 58.06 92 ASN A CA 1
ATOM 725 C C . ASN A 1 92 ? -9.205 0.533 -4.593 1.00 58.06 92 ASN A C 1
ATOM 727 O O . ASN A 1 92 ? -9.929 0.468 -3.597 1.00 58.06 92 ASN A O 1
ATOM 731 N N . ALA A 1 93 ? -9.144 -0.433 -5.500 1.00 60.12 93 ALA A N 1
ATOM 732 C CA . ALA A 1 93 ? -9.896 -1.665 -5.369 1.00 60.12 93 ALA A CA 1
ATOM 733 C C . ALA A 1 93 ? -9.074 -2.669 -4.561 1.00 60.12 93 ALA A C 1
ATOM 735 O O . ALA A 1 93 ? -7.890 -2.871 -4.814 1.00 60.12 93 ALA A O 1
ATOM 736 N N . ARG A 1 94 ? -9.695 -3.348 -3.600 1.00 66.19 94 ARG A N 1
ATOM 737 C CA . ARG A 1 94 ? -9.137 -4.618 -3.131 1.00 66.19 94 ARG A CA 1
ATOM 738 C C . ARG A 1 94 ? -9.321 -5.686 -4.219 1.00 66.19 94 ARG A C 1
ATOM 740 O O . ARG A 1 94 ? -10.198 -5.524 -5.072 1.00 66.19 94 ARG A O 1
ATOM 747 N N . PRO A 1 95 ? -8.536 -6.776 -4.192 1.00 64.50 95 PRO A N 1
ATOM 748 C CA . PRO A 1 95 ? -8.725 -7.905 -5.090 1.00 64.50 95 PRO A CA 1
ATOM 749 C C . PRO A 1 95 ? -10.178 -8.366 -5.041 1.00 64.50 95 PRO A C 1
ATOM 751 O O . PRO A 1 95 ? -10.701 -8.686 -3.976 1.00 64.50 95 PRO A O 1
ATOM 754 N N . THR A 1 96 ? -10.849 -8.387 -6.189 1.00 62.16 96 THR A N 1
ATOM 755 C CA . THR A 1 96 ? -12.292 -8.685 -6.274 1.00 62.16 96 THR A CA 1
ATOM 756 C C . THR A 1 96 ? -12.586 -10.184 -6.420 1.00 62.16 96 THR A C 1
ATOM 758 O O . THR A 1 96 ? -13.668 -10.571 -6.852 1.00 62.16 96 THR A O 1
ATOM 761 N N . GLY A 1 97 ? -11.629 -11.046 -6.058 1.00 66.06 97 GLY A N 1
ATOM 762 C CA . GLY A 1 97 ? -11.704 -12.495 -6.286 1.00 66.06 97 GLY A CA 1
ATOM 763 C C . GLY A 1 97 ? -11.372 -12.915 -7.723 1.00 66.06 97 GLY A C 1
ATOM 764 O O . GLY A 1 97 ? -11.575 -14.068 -8.089 1.00 66.06 97 GLY A O 1
ATOM 765 N N . ASN A 1 98 ? -10.865 -11.991 -8.545 1.00 77.62 98 ASN A N 1
ATOM 766 C CA . ASN A 1 98 ? -10.217 -12.318 -9.810 1.00 77.62 98 ASN A CA 1
ATOM 767 C C . ASN A 1 98 ? -8.814 -12.890 -9.519 1.00 77.62 98 ASN A C 1
ATOM 769 O O . ASN A 1 98 ? -8.035 -12.196 -8.861 1.00 77.62 98 ASN A O 1
ATOM 773 N N . PRO A 1 99 ? -8.443 -14.073 -10.050 1.00 77.56 99 PRO A N 1
ATOM 774 C CA . PRO A 1 99 ? -7.104 -14.643 -9.875 1.00 77.56 99 PRO A CA 1
ATOM 775 C C . PRO A 1 99 ? -5.961 -13.705 -10.291 1.00 77.56 99 PRO A C 1
ATOM 777 O O . PRO A 1 99 ? -4.838 -13.833 -9.810 1.00 77.56 99 PRO A O 1
ATOM 780 N N . LEU A 1 100 ? -6.229 -12.757 -11.196 1.00 82.56 100 LEU A N 1
ATOM 781 C CA . LEU A 1 100 ? -5.246 -11.778 -11.673 1.00 82.56 100 LEU A CA 1
ATOM 782 C C . LEU A 1 100 ? -4.981 -10.632 -10.690 1.00 82.56 100 LEU A C 1
ATOM 784 O O . LEU A 1 100 ? -3.963 -9.952 -10.817 1.00 82.56 100 LEU A O 1
ATOM 788 N N . ASP A 1 101 ? -5.875 -10.439 -9.724 1.00 81.81 101 ASP A N 1
ATOM 789 C CA . ASP A 1 101 ? -5.783 -9.395 -8.708 1.00 81.81 101 ASP A CA 1
ATOM 790 C C . ASP A 1 101 ? -5.410 -9.968 -7.334 1.00 81.81 101 ASP A C 1
ATOM 792 O O . ASP A 1 101 ? -5.174 -9.201 -6.407 1.00 81.81 101 ASP A O 1
ATOM 796 N N . GLU A 1 102 ? -5.352 -11.296 -7.180 1.00 80.88 102 GLU A N 1
ATOM 797 C CA . GLU A 1 102 ? -5.017 -11.950 -5.913 1.00 80.88 102 GLU A CA 1
ATOM 798 C C . GLU A 1 102 ? -3.627 -11.561 -5.405 1.00 80.88 102 GLU A C 1
ATOM 800 O O . GLU A 1 102 ? -2.683 -11.352 -6.168 1.00 80.88 102 GLU A O 1
ATOM 805 N N . TYR A 1 103 ? -3.496 -11.487 -4.084 1.00 81.69 103 TYR A N 1
ATOM 806 C CA . TYR A 1 103 ? -2.215 -11.217 -3.454 1.00 81.69 103 TYR A CA 1
ATOM 807 C C . TYR A 1 103 ? -1.333 -12.459 -3.421 1.00 81.69 103 TYR A C 1
ATOM 809 O O . TYR A 1 103 ? -1.769 -13.551 -3.059 1.00 81.69 103 TYR A O 1
ATOM 817 N N . ASP A 1 104 ? -0.056 -12.269 -3.739 1.00 81.31 104 ASP A N 1
ATOM 818 C CA . ASP A 1 104 ? 0.973 -13.247 -3.425 1.00 81.31 104 ASP A CA 1
ATOM 819 C C . ASP A 1 104 ? 1.271 -13.281 -1.911 1.00 81.31 104 ASP A C 1
ATOM 821 O O . ASP A 1 104 ? 0.741 -12.500 -1.117 1.00 81.31 104 ASP A O 1
ATOM 825 N N . ALA A 1 105 ? 2.176 -14.171 -1.497 1.00 79.31 105 ALA A N 1
ATOM 826 C CA . ALA A 1 105 ? 2.608 -14.283 -0.100 1.00 79.31 105 ALA A CA 1
ATOM 827 C C . ALA A 1 105 ? 3.235 -12.993 0.477 1.00 79.31 105 ALA A C 1
ATOM 829 O O . ALA A 1 105 ? 3.436 -12.905 1.685 1.00 79.31 105 ALA A O 1
ATOM 830 N N . ASN A 1 106 ? 3.553 -12.009 -0.370 1.00 72.69 106 ASN A N 1
ATOM 831 C CA . ASN A 1 106 ? 4.120 -10.719 0.005 1.00 72.69 106 ASN A CA 1
ATOM 832 C C . ASN A 1 106 ? 3.107 -9.569 -0.140 1.00 72.69 106 ASN A C 1
ATOM 834 O O . ASN A 1 106 ? 3.529 -8.416 -0.126 1.00 72.69 106 ASN A O 1
ATOM 838 N N . GLY A 1 107 ? 1.817 -9.846 -0.358 1.00 77.12 107 GLY A N 1
ATOM 839 C CA . GLY A 1 107 ? 0.794 -8.807 -0.498 1.00 77.12 107 GLY A CA 1
ATOM 840 C C . GLY A 1 107 ? 0.801 -8.066 -1.841 1.00 77.12 107 GLY A C 1
ATOM 841 O O . GLY A 1 107 ? 0.193 -7.002 -1.939 1.00 77.12 107 GLY A O 1
ATOM 842 N N . HIS A 1 108 ? 1.476 -8.581 -2.875 1.00 83.19 108 HIS A N 1
ATOM 843 C CA . HIS A 1 108 ? 1.527 -7.954 -4.200 1.00 83.19 108 HIS A CA 1
ATOM 844 C C . HIS A 1 108 ? 0.614 -8.665 -5.193 1.00 83.19 108 HIS A C 1
ATOM 846 O O . HIS A 1 108 ? 0.566 -9.894 -5.233 1.00 83.19 108 HIS A O 1
ATOM 852 N N . THR A 1 109 ? -0.031 -7.900 -6.072 1.00 87.94 109 THR A N 1
ATOM 853 C CA . THR A 1 109 ? -0.754 -8.477 -7.211 1.00 87.94 109 THR A CA 1
ATOM 854 C C . THR A 1 109 ? 0.213 -8.980 -8.293 1.00 87.94 109 THR A C 1
ATOM 856 O O . THR A 1 109 ? 1.350 -8.494 -8.396 1.00 87.94 109 THR A O 1
ATOM 859 N N . PRO A 1 110 ? -0.212 -9.914 -9.165 1.00 89.12 110 PRO A N 1
ATOM 860 C CA . PRO A 1 110 ? 0.528 -10.301 -10.364 1.00 89.12 110 PRO A CA 1
ATOM 861 C C . PRO A 1 110 ? 1.011 -9.100 -11.186 1.00 89.12 110 PRO A C 1
ATOM 863 O O . PRO A 1 110 ? 2.165 -9.072 -11.621 1.00 89.12 110 PRO A O 1
ATOM 866 N N . LEU A 1 111 ? 0.168 -8.072 -11.327 1.00 88.88 111 LEU A N 1
ATOM 867 C CA . LEU A 1 111 ? 0.511 -6.845 -12.044 1.00 88.88 111 LEU A CA 1
ATOM 868 C C . LEU A 1 111 ? 1.636 -6.067 -11.345 1.00 88.88 111 LEU A C 1
ATOM 870 O O . LEU A 1 111 ? 2.594 -5.655 -11.995 1.00 88.88 111 LEU A O 1
ATOM 874 N N . MET A 1 112 ? 1.590 -5.928 -10.017 1.00 88.12 112 MET A N 1
ATOM 875 C CA . MET A 1 112 ? 2.674 -5.297 -9.249 1.00 88.12 112 MET A CA 1
ATOM 876 C C . MET A 1 112 ? 3.994 -6.059 -9.361 1.00 88.12 112 MET A C 1
ATOM 878 O O . MET A 1 112 ? 5.058 -5.444 -9.440 1.00 88.12 112 MET A O 1
ATOM 882 N N . ARG A 1 113 ? 3.951 -7.396 -9.393 1.00 88.94 113 ARG A N 1
ATOM 883 C CA . ARG A 1 113 ? 5.153 -8.217 -9.590 1.00 88.94 113 ARG A CA 1
ATOM 884 C C . ARG A 1 113 ? 5.786 -7.974 -10.956 1.00 88.94 113 ARG A C 1
ATOM 886 O O . ARG A 1 113 ? 7.004 -7.817 -11.018 1.00 88.94 113 ARG A O 1
ATOM 893 N N . ALA A 1 114 ? 4.978 -7.904 -12.014 1.00 90.62 114 ALA A N 1
ATOM 894 C CA . ALA A 1 114 ? 5.452 -7.594 -13.361 1.00 90.62 114 ALA A CA 1
ATOM 895 C C . ALA A 1 114 ? 6.107 -6.200 -13.416 1.00 90.62 114 ALA A C 1
ATOM 897 O O . ALA A 1 114 ? 7.224 -6.054 -13.914 1.00 90.62 114 ALA A O 1
ATOM 898 N N . VAL A 1 115 ? 5.483 -5.201 -12.780 1.00 90.88 115 VAL A N 1
ATOM 899 C CA . VAL A 1 115 ? 6.053 -3.851 -12.631 1.00 90.88 115 VAL A CA 1
ATOM 900 C C . VAL A 1 115 ? 7.391 -3.880 -11.887 1.00 90.88 115 VAL A C 1
ATOM 902 O O . VAL A 1 115 ? 8.363 -3.282 -12.345 1.00 90.88 115 VAL A O 1
ATOM 905 N N . ARG A 1 116 ? 7.479 -4.600 -10.760 1.00 86.19 116 ARG A N 1
ATOM 906 C CA . ARG A 1 116 ? 8.712 -4.698 -9.960 1.00 86.19 116 ARG A 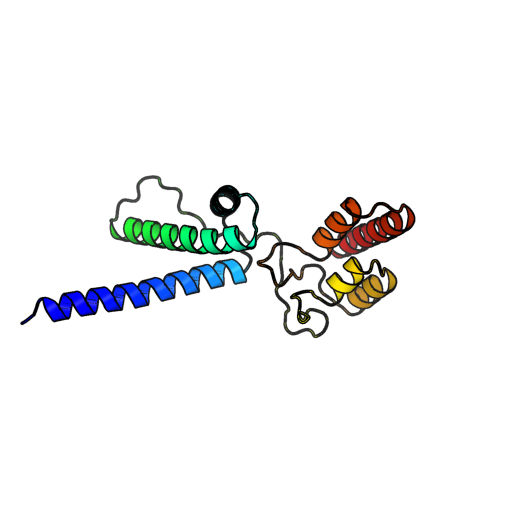CA 1
ATOM 907 C C . ARG A 1 116 ? 9.835 -5.410 -10.712 1.00 86.19 116 ARG A C 1
ATOM 909 O O . ARG A 1 116 ? 11.001 -5.049 -10.553 1.00 86.19 116 ARG A O 1
ATOM 916 N N . ALA A 1 117 ? 9.492 -6.411 -11.521 1.00 87.19 117 ALA A N 1
ATOM 917 C CA . ALA A 1 117 ? 10.430 -7.098 -12.402 1.00 87.19 117 ALA A CA 1
ATOM 918 C C . ALA A 1 117 ? 10.899 -6.204 -13.565 1.00 87.19 117 ALA A C 1
ATOM 920 O O . ALA A 1 117 ? 12.003 -6.403 -14.065 1.00 87.19 117 ALA A O 1
ATOM 921 N N . GLY A 1 118 ? 10.110 -5.190 -13.938 1.00 88.88 118 GLY A N 1
ATOM 922 C CA . GLY A 1 118 ? 10.331 -4.395 -15.145 1.00 88.88 118 GLY A CA 1
ATOM 923 C C . GLY A 1 118 ? 9.950 -5.161 -16.411 1.00 88.88 118 GLY A C 1
ATOM 924 O O . GLY A 1 118 ? 10.517 -4.908 -17.466 1.00 88.88 118 GLY A O 1
ATOM 925 N N . ASP A 1 119 ? 9.029 -6.118 -16.304 1.00 91.00 119 ASP A N 1
ATOM 926 C CA . ASP A 1 119 ? 8.585 -6.945 -17.421 1.00 91.00 119 ASP A CA 1
ATOM 927 C C . ASP A 1 119 ? 7.362 -6.301 -18.081 1.00 91.00 119 ASP A C 1
ATOM 929 O O . ASP A 1 119 ? 6.223 -6.448 -17.630 1.00 91.00 119 ASP A O 1
ATOM 933 N N . ILE A 1 120 ? 7.615 -5.523 -19.132 1.00 89.69 120 ILE A N 1
ATOM 934 C CA . ILE A 1 120 ? 6.565 -4.805 -19.852 1.00 89.69 120 ILE A CA 1
ATOM 935 C C . ILE A 1 120 ? 5.604 -5.742 -20.588 1.00 89.69 120 ILE A C 1
ATOM 937 O O . ILE A 1 120 ? 4.414 -5.434 -20.690 1.00 89.69 120 ILE A O 1
ATOM 941 N N . ASP A 1 121 ? 6.094 -6.879 -21.076 1.00 91.56 121 ASP A N 1
ATOM 942 C CA . ASP A 1 121 ? 5.276 -7.833 -21.817 1.00 91.56 121 ASP A CA 1
ATOM 943 C C . ASP A 1 121 ? 4.288 -8.511 -20.869 1.00 91.56 121 ASP A C 1
ATOM 945 O O . ASP A 1 121 ? 3.092 -8.568 -21.162 1.00 91.56 121 ASP A O 1
ATOM 949 N N . ALA A 1 122 ? 4.747 -8.897 -19.674 1.00 91.12 122 ALA A N 1
ATOM 950 C CA . ALA A 1 122 ? 3.868 -9.387 -18.618 1.00 91.12 122 ALA A CA 1
ATOM 951 C C . ALA A 1 122 ? 2.848 -8.326 -18.165 1.00 91.12 122 ALA A C 1
ATOM 953 O O . ALA A 1 122 ? 1.679 -8.654 -17.967 1.00 91.12 122 ALA A O 1
ATOM 954 N N . VAL A 1 123 ? 3.244 -7.050 -18.036 1.00 90.62 123 VAL A N 1
ATOM 955 C CA . VAL A 1 123 ? 2.304 -5.957 -17.706 1.00 90.62 123 VAL A CA 1
ATOM 956 C C . VAL A 1 123 ? 1.207 -5.841 -18.767 1.00 90.62 123 VAL A C 1
ATOM 958 O O . VAL A 1 123 ? 0.028 -5.754 -18.424 1.00 90.62 123 VAL A O 1
ATOM 961 N N . ARG A 1 124 ? 1.571 -5.866 -20.054 1.00 90.12 124 ARG A N 1
ATOM 962 C CA . ARG A 1 124 ? 0.609 -5.786 -21.162 1.00 90.12 124 ARG A CA 1
ATOM 963 C C . ARG A 1 124 ? -0.327 -6.988 -21.203 1.00 90.12 124 ARG A C 1
ATOM 965 O O . ARG A 1 124 ? -1.527 -6.789 -21.361 1.00 90.12 124 ARG A O 1
ATOM 972 N N . ASP A 1 125 ? 0.200 -8.201 -21.045 1.00 91.50 125 ASP A N 1
ATOM 973 C CA . ASP A 1 125 ? -0.602 -9.429 -21.044 1.00 91.50 125 ASP A CA 1
ATOM 974 C C . ASP A 1 125 ? -1.601 -9.443 -19.878 1.00 91.50 125 ASP A C 1
ATOM 976 O O . ASP A 1 125 ? -2.784 -9.715 -20.070 1.00 91.50 125 ASP A O 1
ATOM 980 N N . LEU A 1 126 ? -1.165 -9.061 -18.674 1.00 89.38 126 LEU A N 1
ATOM 981 C CA . LEU A 1 126 ? -2.042 -8.990 -17.503 1.00 89.38 126 LEU A CA 1
ATOM 982 C C . LEU A 1 126 ? -3.156 -7.952 -17.685 1.00 89.38 126 LEU A C 1
ATOM 984 O O . LEU A 1 126 ? -4.319 -8.262 -17.430 1.00 89.38 126 LEU A O 1
ATOM 988 N N . LEU A 1 127 ? -2.834 -6.754 -18.184 1.00 88.56 127 LEU A N 1
ATOM 989 C CA . LEU A 1 127 ? -3.843 -5.732 -18.487 1.00 88.56 127 LEU A CA 1
ATOM 990 C C . LEU A 1 127 ? -4.810 -6.193 -19.587 1.00 88.56 127 LEU A C 1
ATOM 992 O O . LEU A 1 127 ? -6.016 -5.997 -19.459 1.00 88.56 127 LEU A O 1
ATOM 996 N N . ALA A 1 128 ? -4.313 -6.857 -20.635 1.00 87.75 128 ALA A N 1
ATOM 997 C CA . ALA A 1 128 ? -5.143 -7.401 -21.711 1.00 87.75 128 ALA A CA 1
ATOM 998 C C . ALA A 1 128 ? -6.107 -8.494 -21.220 1.00 87.75 128 ALA A C 1
ATOM 1000 O O . ALA A 1 128 ? -7.215 -8.623 -21.736 1.00 87.75 128 ALA A O 1
ATOM 1001 N N . ARG A 1 129 ? -5.710 -9.257 -20.195 1.00 87.75 129 ARG A N 1
ATOM 1002 C CA . ARG A 1 129 ? -6.553 -10.261 -19.528 1.00 87.75 129 ARG A CA 1
ATOM 1003 C C . ARG A 1 129 ? -7.533 -9.666 -18.510 1.00 87.75 129 ARG A C 1
ATOM 1005 O O . ARG A 1 129 ? -8.301 -10.416 -17.914 1.00 87.75 129 ARG A O 1
ATOM 1012 N N . GLY A 1 130 ? -7.526 -8.346 -18.319 1.00 85.44 130 GLY A N 1
ATOM 1013 C CA . GLY A 1 130 ? -8.426 -7.648 -17.403 1.00 85.44 130 GLY A CA 1
ATOM 1014 C C . GLY A 1 130 ? -7.925 -7.566 -15.961 1.00 85.44 130 GLY A C 1
ATOM 1015 O O . GLY A 1 130 ? -8.745 -7.424 -15.056 1.00 85.44 130 GLY A O 1
ATOM 1016 N N . ALA A 1 131 ? -6.611 -7.666 -15.724 1.00 86.56 131 ALA A N 1
ATOM 1017 C CA . ALA A 1 131 ? -6.037 -7.338 -14.420 1.00 86.56 131 ALA A CA 1
ATOM 1018 C C . ALA A 1 131 ? -6.313 -5.868 -14.085 1.00 86.56 131 ALA A C 1
ATOM 1020 O O . ALA A 1 131 ? -6.146 -4.985 -14.932 1.00 86.56 131 ALA A O 1
ATOM 1021 N N . ASN A 1 132 ? -6.719 -5.599 -12.850 1.00 83.62 132 ASN A N 1
ATOM 1022 C CA . ASN A 1 132 ? -7.130 -4.270 -12.442 1.00 83.62 132 ASN A CA 1
ATOM 1023 C C . ASN A 1 132 ? -5.906 -3.444 -11.971 1.00 83.62 132 ASN A C 1
ATOM 1025 O O . ASN A 1 132 ? -5.299 -3.759 -10.942 1.00 83.62 132 ASN A O 1
ATOM 1029 N N . PRO A 1 133 ? -5.530 -2.353 -12.676 1.00 83.62 133 PRO A N 1
ATOM 1030 C CA . PRO A 1 133 ? -4.365 -1.535 -12.325 1.00 83.62 133 PRO A CA 1
ATOM 1031 C C . PRO A 1 133 ? -4.557 -0.692 -11.062 1.00 83.62 133 PRO A C 1
ATOM 1033 O O . PRO A 1 133 ? -3.584 -0.157 -10.525 1.00 83.62 133 PRO A O 1
ATOM 1036 N N . PHE A 1 134 ? -5.797 -0.573 -10.592 1.00 78.81 134 PHE A N 1
ATOM 1037 C CA . PHE A 1 134 ? -6.154 0.176 -9.396 1.00 78.81 134 PHE A CA 1
ATOM 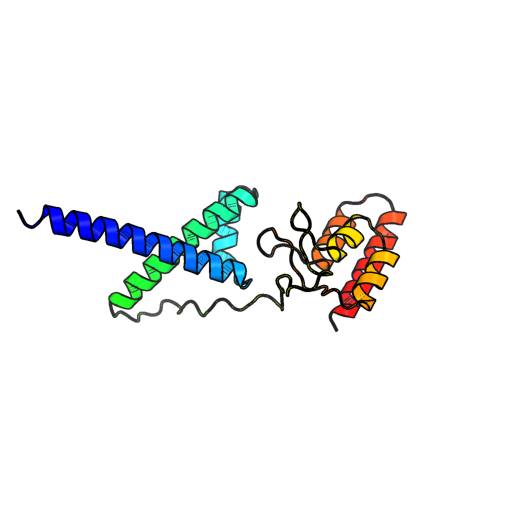1038 C C . PHE A 1 134 ? -6.109 -0.672 -8.128 1.00 78.81 134 PHE A C 1
ATOM 1040 O O . PHE A 1 134 ? -6.422 -0.169 -7.045 1.00 78.81 134 PHE A O 1
ATOM 1047 N N . VAL A 1 135 ? -5.739 -1.952 -8.245 1.00 78.88 135 VAL A N 1
ATOM 1048 C CA . VAL A 1 135 ? -5.566 -2.786 -7.064 1.00 78.88 135 VAL A CA 1
ATOM 1049 C C . VAL A 1 135 ? -4.363 -2.296 -6.280 1.00 78.88 135 VAL A C 1
ATO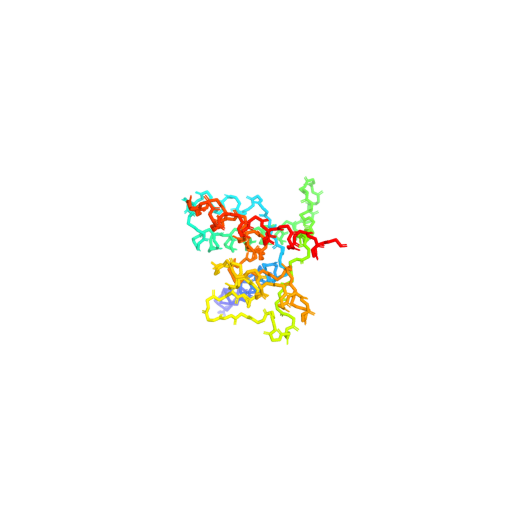M 1051 O O . VAL A 1 135 ? -3.298 -2.020 -6.834 1.00 78.88 135 VAL A O 1
ATOM 1054 N N . ILE A 1 136 ? -4.578 -2.147 -4.985 1.00 75.94 136 ILE A N 1
ATOM 1055 C CA . ILE A 1 136 ? -3.591 -1.702 -4.005 1.00 75.94 136 ILE A CA 1
ATOM 1056 C C . ILE A 1 136 ? -2.847 -2.880 -3.415 1.00 75.94 136 ILE A C 1
ATOM 1058 O O . ILE A 1 136 ? -3.377 -3.988 -3.386 1.00 75.94 136 ILE A O 1
ATOM 1062 N N . ASP A 1 137 ? -1.630 -2.644 -2.944 1.00 75.38 137 ASP A N 1
ATOM 1063 C CA . ASP A 1 137 ? -0.905 -3.635 -2.161 1.00 75.38 137 ASP A CA 1
ATOM 1064 C C . ASP A 1 137 ? -1.668 -4.003 -0.875 1.00 75.38 137 ASP A C 1
ATOM 1066 O O . ASP A 1 137 ? -2.522 -3.263 -0.375 1.00 75.38 137 ASP A O 1
ATOM 1070 N N . GLY A 1 138 ? -1.359 -5.183 -0.335 1.00 65.81 138 GLY A N 1
ATOM 1071 C CA . GLY A 1 138 ? -1.870 -5.622 0.966 1.00 65.81 138 GLY A CA 1
ATOM 1072 C C . GLY A 1 138 ? -1.409 -4.726 2.127 1.00 65.81 138 GLY A C 1
ATOM 1073 O O . GLY A 1 138 ? -2.016 -4.739 3.200 1.00 65.81 138 GLY A O 1
ATOM 1074 N N . ASP A 1 139 ? -0.389 -3.895 1.899 1.00 63.78 139 ASP A N 1
ATOM 1075 C CA . ASP A 1 139 ? 0.172 -2.953 2.864 1.00 63.78 139 ASP A CA 1
ATOM 1076 C C . ASP A 1 139 ? -0.633 -1.645 2.921 1.00 63.78 139 ASP A C 1
ATOM 1078 O O . ASP A 1 139 ? -0.186 -0.566 2.526 1.00 63.78 139 ASP A O 1
ATOM 1082 N N . TRP A 1 140 ? -1.836 -1.729 3.497 1.00 53.91 140 TRP A N 1
ATOM 1083 C CA . TRP A 1 140 ? -2.606 -0.563 3.953 1.00 53.91 140 TRP A CA 1
ATOM 1084 C C . TRP A 1 140 ? -2.857 0.508 2.889 1.00 53.91 140 TRP A C 1
ATOM 1086 O O . TRP A 1 140 ? -2.886 1.705 3.198 1.00 53.91 140 TRP A O 1
ATOM 1096 N N . ASN A 1 141 ? -3.141 0.082 1.655 1.00 59.19 141 ASN A N 1
ATOM 1097 C CA . ASN A 1 141 ? -3.671 0.983 0.635 1.00 59.19 141 ASN A CA 1
ATOM 1098 C C . ASN A 1 141 ? -2.646 2.047 0.198 1.00 59.19 141 ASN A C 1
ATOM 1100 O O . ASN A 1 141 ? -3.012 3.185 -0.118 1.00 59.19 141 ASN A O 1
ATOM 1104 N N . THR A 1 142 ? -1.355 1.695 0.234 1.00 60.25 142 THR A N 1
ATOM 1105 C CA . THR A 1 142 ? -0.272 2.675 0.094 1.00 60.25 142 THR A CA 1
ATOM 1106 C C . THR A 1 142 ? 0.182 2.820 -1.353 1.00 60.25 142 THR A C 1
ATOM 1108 O O . THR A 1 142 ? 0.479 3.945 -1.768 1.00 60.25 142 THR A O 1
ATOM 1111 N N . SER A 1 143 ? 0.177 1.734 -2.137 1.00 71.44 143 SER A N 1
ATOM 1112 C CA . SER A 1 143 ? 0.706 1.770 -3.505 1.00 71.44 143 SER A CA 1
ATOM 1113 C C . SER A 1 143 ? -0.182 1.021 -4.494 1.00 71.44 143 SER A C 1
ATOM 1115 O O . SER A 1 143 ? -0.456 -0.163 -4.322 1.00 71.44 143 SER A O 1
ATOM 1117 N N . THR A 1 144 ? -0.577 1.689 -5.577 1.00 82.38 144 THR A N 1
ATOM 1118 C CA . THR A 1 144 ? -1.062 1.014 -6.793 1.00 82.38 144 THR A CA 1
ATOM 1119 C C . THR A 1 144 ? 0.116 0.488 -7.622 1.00 82.38 144 THR A C 1
ATOM 1121 O O . THR A 1 144 ? 1.277 0.848 -7.387 1.00 82.38 144 THR A O 1
ATOM 1124 N N . ALA A 1 145 ? -0.163 -0.311 -8.659 1.00 84.19 145 ALA A N 1
ATOM 1125 C CA . ALA A 1 145 ? 0.856 -0.712 -9.634 1.00 84.19 145 ALA A CA 1
ATOM 1126 C C . ALA A 1 145 ? 1.583 0.504 -10.256 1.00 84.19 145 ALA A C 1
ATOM 1128 O O . ALA A 1 145 ? 2.789 0.445 -10.507 1.00 84.19 145 ALA A O 1
ATOM 1129 N N . LEU A 1 146 ? 0.881 1.630 -10.443 1.00 84.62 146 LEU A N 1
ATOM 1130 C CA . LEU A 1 146 ? 1.461 2.872 -10.960 1.00 84.62 146 LEU A CA 1
ATOM 1131 C C . LEU A 1 146 ? 2.400 3.547 -9.951 1.00 84.62 146 LEU A C 1
ATOM 1133 O O . LEU A 1 146 ? 3.494 3.980 -10.323 1.00 84.62 146 LEU A O 1
ATOM 1137 N N . ASP A 1 147 ? 1.994 3.637 -8.684 1.00 83.38 147 ASP A N 1
ATOM 1138 C CA . ASP A 1 147 ? 2.824 4.232 -7.629 1.00 83.38 147 ASP A CA 1
ATOM 1139 C C . ASP A 1 147 ? 4.118 3.435 -7.442 1.00 83.38 147 ASP A C 1
ATOM 1141 O O . ASP A 1 147 ? 5.208 4.008 -7.333 1.00 83.38 147 ASP A O 1
ATOM 1145 N N . LEU A 1 148 ? 4.011 2.103 -7.498 1.00 84.62 148 LEU A N 1
ATOM 1146 C CA . LEU A 1 148 ? 5.159 1.207 -7.462 1.00 84.62 148 LEU A CA 1
ATOM 1147 C C . LEU A 1 148 ? 6.099 1.456 -8.649 1.00 84.62 148 LEU A C 1
ATOM 1149 O O . LEU A 1 148 ? 7.304 1.602 -8.445 1.00 84.62 148 LEU A O 1
ATOM 1153 N N . ALA A 1 149 ? 5.563 1.580 -9.868 1.00 87.56 149 ALA A N 1
ATOM 1154 C CA . ALA A 1 149 ? 6.357 1.869 -11.062 1.00 87.56 149 ALA A CA 1
ATOM 1155 C C . ALA A 1 149 ? 7.124 3.199 -10.935 1.00 87.56 149 ALA A C 1
ATOM 1157 O O . ALA A 1 149 ? 8.316 3.265 -11.240 1.00 87.56 149 ALA A O 1
ATOM 1158 N N . LYS A 1 150 ? 6.472 4.254 -10.423 1.00 87.56 150 LYS A N 1
ATOM 1159 C CA . LYS A 1 150 ? 7.088 5.576 -10.190 1.00 87.56 150 LYS A CA 1
ATOM 1160 C C . LYS A 1 150 ? 8.184 5.526 -9.121 1.00 87.56 150 LYS A C 1
ATOM 1162 O O . LYS A 1 150 ? 9.239 6.152 -9.276 1.00 87.56 150 LYS A O 1
ATOM 1167 N N . ARG A 1 151 ? 7.967 4.757 -8.051 1.00 84.69 151 ARG A N 1
ATOM 1168 C CA . ARG A 1 151 ? 8.963 4.541 -6.993 1.00 84.69 151 ARG A CA 1
ATOM 1169 C C . ARG A 1 151 ? 10.190 3.799 -7.519 1.00 84.69 151 ARG A C 1
ATOM 1171 O O . ARG A 1 151 ? 11.312 4.244 -7.286 1.00 84.69 151 ARG A O 1
ATOM 1178 N N . GLU A 1 152 ? 9.989 2.717 -8.266 1.00 84.50 152 GLU A N 1
ATOM 1179 C CA . GLU A 1 152 ? 11.076 1.945 -8.879 1.00 84.50 152 GLU A CA 1
ATOM 1180 C C . GLU A 1 152 ? 11.850 2.775 -9.912 1.00 84.50 152 GLU A C 1
ATOM 1182 O O . GLU A 1 152 ? 13.079 2.750 -9.923 1.00 84.50 152 GLU A O 1
ATOM 1187 N N . LEU A 1 153 ? 11.161 3.602 -10.706 1.00 85.44 153 LEU A N 1
ATOM 1188 C CA . LEU A 1 153 ? 11.794 4.519 -11.662 1.00 85.44 153 LEU A CA 1
ATOM 1189 C C . LEU A 1 153 ? 12.746 5.520 -10.984 1.00 85.44 153 LEU A C 1
ATOM 1191 O O . LEU A 1 153 ? 13.723 5.966 -11.593 1.00 85.44 153 LEU A O 1
ATOM 1195 N N . SER A 1 154 ? 12.450 5.877 -9.733 1.00 84.69 154 SER A N 1
ATOM 1196 C CA . SER A 1 154 ? 13.259 6.792 -8.924 1.00 84.69 154 SER A CA 1
ATOM 1197 C C . SER A 1 154 ? 14.431 6.084 -8.235 1.00 84.69 154 SER A C 1
ATOM 1199 O O . SER A 1 154 ? 15.446 6.720 -7.969 1.00 84.69 154 SER A O 1
ATOM 1201 N N . ARG A 1 155 ? 14.299 4.781 -7.950 1.00 84.00 155 ARG A N 1
ATOM 1202 C CA . ARG A 1 155 ? 15.322 3.960 -7.280 1.00 84.00 155 ARG A CA 1
ATOM 1203 C C . ARG A 1 155 ? 16.350 3.355 -8.232 1.00 84.00 155 ARG A C 1
ATOM 1205 O O . ARG A 1 155 ? 17.488 3.154 -7.824 1.00 84.00 155 ARG A O 1
ATOM 1212 N N . ARG A 1 156 ? 15.968 3.010 -9.465 1.00 83.62 156 ARG A N 1
ATOM 1213 C CA . ARG A 1 156 ? 16.877 2.334 -10.401 1.00 83.62 156 ARG A CA 1
ATOM 1214 C C . ARG A 1 156 ? 17.844 3.308 -11.070 1.00 83.62 156 ARG A C 1
ATOM 1216 O O . ARG A 1 156 ? 17.446 4.354 -11.575 1.00 83.62 156 ARG A O 1
ATOM 1223 N N . GLU A 1 157 ? 19.116 2.920 -11.119 1.00 78.19 157 GLU A N 1
ATOM 1224 C CA . GLU A 1 157 ? 20.204 3.756 -11.642 1.00 78.19 157 GLU A CA 1
ATOM 1225 C C . GLU A 1 157 ? 20.472 3.537 -13.139 1.00 78.19 157 GLU A C 1
ATOM 1227 O O . GLU A 1 157 ? 20.891 4.463 -13.833 1.00 78.19 157 GLU A O 1
ATOM 1232 N N . THR A 1 158 ? 20.190 2.344 -13.677 1.00 86.12 158 THR A N 1
ATOM 1233 C CA . THR A 1 158 ? 20.528 2.012 -15.070 1.00 86.12 158 THR A CA 1
ATOM 1234 C C . THR A 1 158 ? 19.547 2.627 -16.069 1.00 86.12 158 THR A C 1
ATOM 1236 O O . THR A 1 158 ? 18.328 2.550 -15.905 1.00 86.12 158 THR A O 1
ATOM 1239 N N . ALA A 1 159 ? 20.072 3.221 -17.146 1.00 82.81 159 ALA A N 1
ATOM 1240 C CA . ALA A 1 159 ? 19.265 3.894 -18.168 1.00 82.81 159 ALA A CA 1
ATOM 1241 C C . ALA A 1 159 ? 18.263 2.950 -18.857 1.00 82.81 159 ALA A C 1
ATOM 1243 O O . ALA A 1 159 ? 17.125 3.341 -19.109 1.00 82.81 159 ALA A O 1
ATOM 1244 N N . GLU A 1 160 ? 18.663 1.699 -19.094 1.00 80.81 160 GLU A N 1
ATOM 1245 C CA . GLU A 1 160 ? 17.826 0.673 -19.724 1.00 80.81 160 GLU A CA 1
ATOM 1246 C C . GLU A 1 160 ? 16.605 0.327 -18.863 1.00 80.81 160 GLU A C 1
ATOM 1248 O O . GLU A 1 160 ? 15.473 0.387 -19.337 1.00 80.81 160 GLU A O 1
ATOM 1253 N N . THR A 1 161 ? 16.798 0.059 -17.565 1.00 81.38 161 THR A N 1
ATOM 1254 C CA . THR A 1 161 ? 15.670 -0.277 -16.677 1.00 81.38 161 THR A CA 1
ATOM 1255 C C . THR A 1 161 ? 14.754 0.919 -16.432 1.00 81.38 161 THR A C 1
ATOM 1257 O O . THR A 1 161 ? 13.540 0.752 -16.321 1.00 81.38 161 THR A O 1
ATOM 1260 N N . ARG A 1 162 ? 15.300 2.143 -16.413 1.00 87.50 162 ARG A N 1
ATOM 1261 C CA . ARG A 1 162 ? 14.498 3.373 -16.333 1.00 87.50 162 ARG A CA 1
ATOM 1262 C C . ARG A 1 162 ? 13.665 3.602 -17.589 1.00 87.50 162 ARG A C 1
ATOM 1264 O O . ARG A 1 162 ? 12.534 4.059 -17.464 1.00 87.50 162 ARG A O 1
ATOM 1271 N N . ALA A 1 163 ? 14.190 3.293 -18.777 1.00 87.81 163 ALA A N 1
ATOM 1272 C CA . ALA A 1 163 ? 13.433 3.405 -20.023 1.00 87.81 163 ALA A CA 1
ATOM 1273 C C . ALA A 1 163 ? 12.216 2.468 -20.012 1.00 87.81 163 ALA A C 1
ATOM 1275 O O . ALA A 1 163 ? 11.099 2.924 -20.252 1.00 87.81 163 ALA A O 1
ATOM 1276 N N . VAL A 1 164 ? 12.418 1.206 -19.617 1.00 88.38 164 VAL A N 1
ATOM 1277 C CA . VAL A 1 164 ? 11.336 0.216 -19.508 1.00 88.38 164 VAL A CA 1
ATOM 1278 C C . VAL A 1 164 ? 10.305 0.623 -18.453 1.00 88.38 164 VAL A C 1
ATOM 1280 O O . VAL A 1 164 ? 9.107 0.633 -18.726 1.00 88.38 164 VAL A O 1
ATOM 1283 N N . LEU A 1 165 ? 10.743 1.048 -17.262 1.00 88.31 165 LEU A N 1
ATOM 1284 C CA . LEU A 1 165 ? 9.830 1.511 -16.208 1.00 88.31 165 LEU A CA 1
ATOM 1285 C C . LEU A 1 165 ? 9.036 2.753 -16.624 1.00 88.31 165 LEU A C 1
ATOM 1287 O O . LEU A 1 165 ? 7.864 2.879 -16.275 1.00 88.31 165 LEU A O 1
ATOM 1291 N N . ARG A 1 166 ? 9.640 3.660 -17.395 1.00 89.38 166 ARG A N 1
ATOM 1292 C CA . ARG A 1 166 ? 8.945 4.834 -17.933 1.00 89.38 166 ARG A CA 1
ATOM 1293 C C . ARG A 1 166 ? 7.852 4.433 -18.920 1.00 89.38 166 ARG A C 1
ATOM 1295 O O . ARG A 1 166 ? 6.784 5.035 -18.910 1.00 89.38 166 ARG A O 1
ATOM 1302 N N . GLU A 1 167 ? 8.093 3.412 -19.735 1.00 90.75 167 GLU A N 1
ATOM 1303 C CA . GLU A 1 167 ? 7.079 2.867 -20.637 1.00 90.75 167 GLU A CA 1
ATOM 1304 C C . GLU A 1 167 ? 5.952 2.162 -19.867 1.00 90.75 167 GLU A C 1
ATOM 1306 O O . GLU A 1 167 ? 4.780 2.405 -20.148 1.00 90.75 167 GLU A O 1
ATOM 1311 N N . ILE A 1 168 ? 6.282 1.380 -18.835 1.00 89.50 168 ILE A N 1
ATOM 1312 C CA . ILE A 1 168 ? 5.297 0.758 -17.934 1.00 89.50 168 ILE A CA 1
ATOM 1313 C C . ILE A 1 168 ? 4.403 1.819 -17.276 1.00 89.50 168 ILE A C 1
ATOM 1315 O O . ILE A 1 168 ? 3.183 1.663 -17.264 1.00 89.50 168 ILE A O 1
ATOM 1319 N N . VAL A 1 169 ? 4.981 2.924 -16.787 1.00 89.44 169 VAL A N 1
ATOM 1320 C CA . VAL A 1 169 ? 4.220 4.061 -16.237 1.00 89.44 169 VAL A CA 1
ATOM 1321 C C . VAL A 1 169 ? 3.226 4.603 -17.266 1.00 89.44 169 VAL A C 1
ATOM 1323 O O . VAL A 1 169 ? 2.060 4.784 -16.934 1.00 89.44 169 VAL A O 1
ATOM 1326 N N . LEU A 1 170 ? 3.648 4.800 -18.519 1.00 88.88 170 LEU A N 1
ATOM 1327 C CA . LEU A 1 170 ? 2.768 5.298 -19.583 1.00 88.88 170 LEU A CA 1
ATOM 1328 C C . LEU A 1 170 ? 1.634 4.322 -19.923 1.00 88.88 170 LEU A C 1
ATOM 1330 O O . LEU A 1 170 ? 0.518 4.754 -20.204 1.00 88.88 170 LEU A O 1
ATOM 1334 N N . VAL A 1 171 ? 1.909 3.015 -19.929 1.00 88.62 171 VAL A N 1
ATOM 1335 C CA . VAL A 1 171 ? 0.888 1.984 -20.173 1.00 88.62 171 VAL A CA 1
ATOM 1336 C C . VAL A 1 171 ? -0.147 1.987 -19.051 1.00 88.62 171 VAL A C 1
ATOM 1338 O O . VAL A 1 171 ? -1.344 1.991 -19.329 1.00 88.62 171 VAL A O 1
ATOM 1341 N N . LEU A 1 172 ? 0.307 2.043 -17.798 1.00 85.56 172 LEU A N 1
ATOM 1342 C CA . LEU A 1 172 ? -0.574 2.095 -16.636 1.00 85.56 172 LEU A CA 1
ATOM 1343 C C . LEU A 1 172 ? -1.393 3.391 -16.603 1.00 85.56 172 LEU A C 1
ATOM 1345 O O . LEU A 1 172 ? -2.586 3.317 -16.358 1.00 85.56 172 LEU A O 1
ATOM 1349 N N . GLU A 1 173 ? -0.809 4.552 -16.917 1.00 84.31 173 GLU A N 1
ATOM 1350 C CA . GLU A 1 173 ? -1.541 5.829 -17.003 1.00 84.31 173 GLU A CA 1
ATOM 1351 C C . GLU A 1 173 ? -2.604 5.819 -18.109 1.00 84.31 173 GLU A C 1
ATOM 1353 O O . GLU A 1 173 ? -3.697 6.346 -17.923 1.00 84.31 173 GLU A O 1
ATOM 1358 N N . LYS A 1 174 ? -2.331 5.177 -19.251 1.00 82.38 174 LYS A N 1
ATOM 1359 C CA . LYS A 1 174 ? -3.339 5.003 -20.310 1.00 82.38 174 LYS A CA 1
ATOM 1360 C C . LYS A 1 174 ? -4.470 4.067 -19.906 1.00 82.38 174 LYS A C 1
ATOM 1362 O O . LYS A 1 174 ? -5.591 4.284 -20.339 1.00 82.38 174 LYS A O 1
ATOM 1367 N N . ALA A 1 175 ? -4.187 3.053 -19.091 1.00 74.19 175 ALA A N 1
ATOM 1368 C CA . ALA A 1 175 ? -5.207 2.157 -18.555 1.00 74.19 175 ALA A CA 1
ATOM 1369 C C . ALA A 1 175 ? -6.107 2.832 -17.496 1.00 74.19 175 ALA A C 1
ATOM 1371 O O . ALA A 1 175 ? -7.073 2.220 -17.049 1.00 74.19 175 ALA A O 1
ATOM 1372 N N . GLN A 1 176 ? -5.791 4.069 -17.083 1.00 60.88 176 GLN A N 1
ATOM 1373 C CA . GLN A 1 176 ? -6.584 4.855 -16.132 1.00 60.88 176 GLN A CA 1
ATOM 1374 C C . GLN A 1 176 ? -7.636 5.773 -16.781 1.00 60.88 176 GLN A C 1
ATOM 1376 O O . GLN A 1 176 ? -8.419 6.379 -16.046 1.00 60.88 176 GLN A O 1
ATOM 1381 N N . LEU A 1 177 ? -7.632 5.905 -18.115 1.00 49.31 177 LEU A N 1
ATOM 1382 C CA . LEU A 1 177 ? -8.565 6.719 -18.911 1.00 49.31 177 LEU A CA 1
ATOM 1383 C C . LEU A 1 177 ? -9.701 5.865 -19.481 1.00 49.31 177 LEU A C 1
ATOM 1385 O O . LEU A 1 177 ? -10.839 6.383 -19.506 1.00 49.31 177 LEU A O 1
#

Radius of gyration: 21.44 Å; chains: 1; bounding box: 47×39×69 Å

Secondary structure (DSSP, 8-state):
--HHHHHHHHHHHHHHHHHHHHHHHHHHHHTT---HHHHHHHHHHTTT-HHHHHHHHHHHHHHHHHHHHHHHHT----S------PPPPTT-BPP-S-TTT---TTS--HHHHHHHHT-HHHHHHHHHTT--TTBBPTTTT--BHHHHHHHHHHH---HHHHHHHHHHHHHHHHTT-